Protein AF-A0A0G4GT73-F1 (afdb_monomer_lite)

Structure (mmCIF, N/CA/C/O backbone):
data_AF-A0A0G4GT73-F1
#
_entry.id   AF-A0A0G4GT73-F1
#
loop_
_atom_site.group_PDB
_atom_site.id
_atom_site.type_symbol
_atom_site.label_atom_id
_atom_site.label_alt_id
_atom_site.label_comp_id
_atom_site.label_asym_id
_atom_site.label_entity_id
_atom_site.label_seq_id
_atom_site.pdbx_PDB_ins_code
_atom_site.Cartn_x
_atom_site.Cartn_y
_atom_site.Cartn_z
_atom_site.occupancy
_atom_site.B_iso_or_equiv
_atom_site.auth_seq_id
_atom_site.auth_comp_id
_atom_site.auth_asym_id
_atom_site.auth_atom_id
_atom_site.pdbx_PDB_model_num
ATOM 1 N N . MET A 1 1 ? 24.810 -16.239 -30.145 1.00 35.72 1 MET A N 1
ATOM 2 C CA . MET A 1 1 ? 25.034 -14.914 -29.523 1.00 35.72 1 MET A CA 1
ATOM 3 C C . MET A 1 1 ? 23.910 -13.981 -29.959 1.00 35.72 1 MET A C 1
ATOM 5 O O . MET A 1 1 ? 23.851 -13.624 -31.129 1.00 35.72 1 MET A O 1
ATOM 9 N N . ALA A 1 2 ? 22.946 -13.690 -29.081 1.00 39.12 2 ALA A N 1
ATOM 10 C CA . ALA A 1 2 ? 21.785 -12.873 -29.436 1.00 39.12 2 ALA A CA 1
ATOM 11 C C . ALA A 1 2 ? 22.162 -11.382 -29.449 1.00 39.12 2 ALA A C 1
ATOM 13 O O . ALA A 1 2 ? 22.677 -10.851 -28.470 1.00 39.12 2 ALA A O 1
ATOM 14 N N . ARG A 1 3 ? 21.924 -10.742 -30.597 1.00 39.97 3 ARG A N 1
ATOM 15 C CA . ARG A 1 3 ? 22.185 -9.330 -30.894 1.00 39.97 3 ARG A CA 1
ATOM 16 C C . ARG A 1 3 ? 21.414 -8.412 -29.933 1.00 39.97 3 ARG A C 1
ATOM 18 O O . ARG A 1 3 ? 20.184 -8.439 -29.929 1.00 39.97 3 ARG A O 1
ATOM 25 N N . CYS A 1 4 ? 22.134 -7.567 -29.190 1.00 44.31 4 CYS A N 1
ATOM 26 C CA . CYS A 1 4 ? 21.583 -6.422 -28.461 1.00 44.31 4 CYS A CA 1
ATOM 27 C C . CYS A 1 4 ? 20.871 -5.488 -29.450 1.00 44.31 4 CYS A C 1
ATOM 29 O O . CYS A 1 4 ? 21.514 -4.779 -30.222 1.00 44.31 4 CYS A O 1
ATOM 31 N N . ARG A 1 5 ? 19.536 -5.529 -29.479 1.00 53.31 5 ARG A N 1
ATOM 32 C CA . ARG A 1 5 ? 18.717 -4.573 -30.234 1.00 53.31 5 ARG A CA 1
ATOM 33 C C . ARG A 1 5 ? 18.813 -3.213 -29.541 1.00 53.31 5 ARG A C 1
ATOM 35 O O . ARG A 1 5 ? 18.812 -3.173 -28.320 1.00 53.31 5 ARG A O 1
ATOM 42 N N . ASN A 1 6 ? 18.886 -2.131 -30.319 1.00 57.72 6 ASN A N 1
ATOM 43 C CA . ASN A 1 6 ? 18.841 -0.734 -29.866 1.00 57.72 6 ASN A CA 1
ATOM 44 C C . 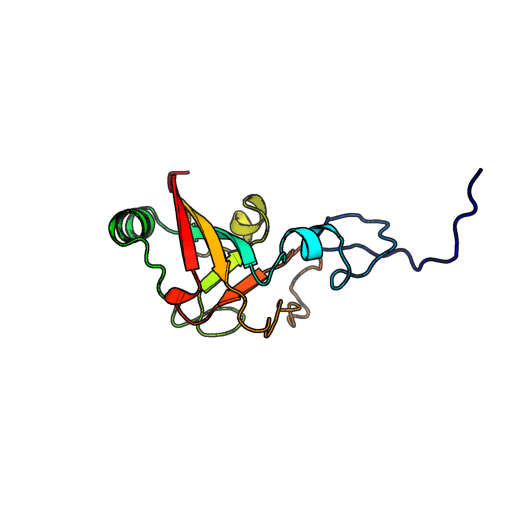ASN A 1 6 ? 17.725 -0.504 -28.823 1.00 57.72 6 ASN A C 1
ATOM 46 O O . ASN A 1 6 ? 16.593 -0.182 -29.185 1.00 57.72 6 ASN A O 1
ATOM 50 N N . HIS A 1 7 ? 18.026 -0.650 -27.533 1.00 62.00 7 HIS A N 1
ATOM 51 C CA . HIS A 1 7 ? 17.175 -0.169 -26.451 1.00 62.00 7 HIS A CA 1
ATOM 52 C C . HIS A 1 7 ? 17.883 1.001 -25.781 1.00 62.00 7 HIS A C 1
ATOM 54 O O . HIS A 1 7 ? 19.063 0.925 -25.441 1.00 62.00 7 HIS A O 1
ATOM 60 N N . ALA A 1 8 ? 17.171 2.117 -25.615 1.00 62.66 8 ALA A N 1
ATOM 61 C CA . ALA A 1 8 ? 17.667 3.209 -24.794 1.00 62.66 8 ALA A CA 1
ATOM 62 C C . ALA A 1 8 ? 17.781 2.676 -23.362 1.00 62.66 8 ALA A C 1
ATOM 64 O O . ALA A 1 8 ? 16.760 2.438 -22.711 1.00 62.66 8 ALA A O 1
ATOM 65 N N . LYS A 1 9 ? 19.009 2.416 -22.906 1.00 64.12 9 LYS A N 1
ATOM 66 C CA . LYS A 1 9 ? 19.284 1.970 -21.539 1.00 64.12 9 LYS A CA 1
ATOM 67 C C . LYS A 1 9 ? 18.633 2.940 -20.566 1.00 64.12 9 LYS A C 1
ATOM 69 O O . LYS A 1 9 ? 18.873 4.144 -20.641 1.00 64.12 9 LYS A O 1
ATOM 74 N N . HIS A 1 10 ? 17.790 2.439 -19.675 1.00 75.69 10 HIS A N 1
ATOM 75 C CA . HIS A 1 10 ? 17.196 3.276 -18.643 1.00 75.69 10 HIS A CA 1
ATOM 76 C C . HIS A 1 10 ? 16.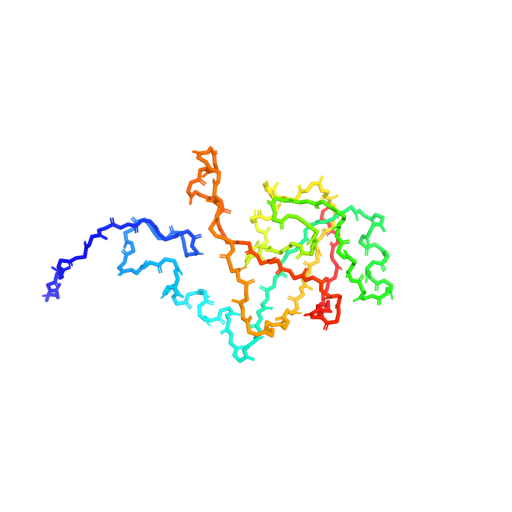927 2.484 -17.373 1.00 75.69 10 HIS A C 1
ATOM 78 O O . HIS A 1 10 ? 16.661 1.284 -17.394 1.00 75.69 10 HIS A O 1
ATOM 84 N N . TYR A 1 11 ? 16.975 3.186 -16.248 1.00 81.19 11 TYR A N 1
ATOM 85 C CA . TYR A 1 11 ? 16.656 2.609 -14.957 1.00 81.19 11 TYR A CA 1
ATOM 86 C C . TYR A 1 11 ? 15.139 2.435 -14.803 1.00 81.19 11 TYR A C 1
ATOM 88 O O . TYR A 1 11 ? 14.365 3.384 -14.967 1.00 81.19 11 TYR A O 1
ATOM 96 N N . CYS A 1 12 ? 14.697 1.236 -14.426 1.00 82.25 12 CYS A N 1
ATOM 97 C CA . CYS A 1 12 ? 13.305 0.978 -14.078 1.00 82.25 12 CYS A CA 1
ATOM 98 C C . CYS A 1 12 ? 13.102 1.046 -12.561 1.00 82.25 12 CYS A C 1
ATOM 100 O O . CYS A 1 12 ? 13.502 0.148 -11.828 1.00 82.25 12 CYS A O 1
ATOM 102 N N . ARG A 1 13 ? 12.385 2.066 -12.080 1.00 76.69 13 ARG A N 1
ATOM 103 C CA . ARG A 1 13 ? 12.096 2.266 -10.644 1.00 76.69 13 ARG A CA 1
ATOM 104 C C . ARG A 1 13 ? 11.229 1.187 -9.982 1.00 76.69 13 ARG A C 1
ATOM 106 O O . ARG A 1 13 ? 11.164 1.140 -8.764 1.00 76.69 13 ARG A O 1
ATOM 113 N N . VAL A 1 14 ? 10.547 0.342 -10.760 1.00 77.75 14 VAL A N 1
ATOM 114 C CA . VAL A 1 14 ? 9.701 -0.746 -10.227 1.00 77.75 14 VAL A CA 1
ATOM 115 C C . VAL A 1 14 ? 10.558 -1.969 -9.881 1.00 77.75 14 VAL A C 1
ATOM 117 O O . VAL A 1 14 ? 10.480 -2.508 -8.777 1.00 77.75 14 VAL A O 1
ATOM 120 N N . CYS A 1 15 ? 11.374 -2.435 -10.834 1.00 82.06 15 CYS A N 1
ATOM 121 C CA . CYS A 1 15 ? 12.217 -3.619 -10.651 1.00 82.06 15 CYS A CA 1
ATOM 122 C C . CYS A 1 15 ? 13.638 -3.298 -10.183 1.00 82.06 15 CYS A C 1
ATOM 124 O O . CYS A 1 15 ? 14.344 -4.205 -9.756 1.00 82.06 15 CYS A O 1
ATOM 126 N N . ARG A 1 16 ? 14.023 -2.017 -10.216 1.00 81.56 16 ARG A N 1
ATOM 127 C CA . ARG A 1 16 ? 15.352 -1.477 -9.897 1.00 81.56 16 ARG A CA 1
ATOM 128 C C . ARG A 1 16 ? 16.466 -1.938 -10.846 1.00 81.56 16 ARG A C 1
ATOM 130 O O . ARG A 1 16 ? 17.636 -1.797 -10.508 1.00 81.56 16 ARG A O 1
ATOM 137 N N . ASN A 1 17 ? 16.120 -2.439 -12.036 1.00 82.38 17 ASN A N 1
ATOM 138 C CA . ASN A 1 17 ? 17.100 -2.751 -13.077 1.00 82.38 17 ASN A CA 1
ATOM 139 C C . ASN A 1 17 ? 17.652 -1.449 -13.686 1.00 82.38 17 ASN A C 1
ATOM 141 O O . ASN A 1 17 ? 16.875 -0.634 -14.186 1.00 82.38 17 ASN A O 1
ATOM 145 N N . GLY A 1 18 ? 18.975 -1.261 -13.628 1.00 80.25 18 GLY A N 1
ATOM 146 C CA . GLY A 1 18 ? 19.683 -0.105 -14.189 1.00 80.25 18 GLY A CA 1
ATOM 147 C C . GLY A 1 18 ? 19.859 -0.131 -15.707 1.00 80.25 18 GLY A C 1
ATOM 148 O O . GLY A 1 18 ? 20.070 0.925 -16.296 1.00 80.25 18 GLY A O 1
ATOM 149 N N . ASP A 1 19 ? 19.717 -1.299 -16.332 1.00 84.62 19 ASP A N 1
ATOM 150 C CA . ASP A 1 19 ? 19.755 -1.484 -17.785 1.00 84.62 19 ASP A CA 1
ATOM 151 C C . ASP A 1 19 ? 18.461 -2.175 -18.236 1.00 84.62 19 ASP A C 1
ATOM 153 O O . ASP A 1 19 ? 18.441 -3.314 -18.703 1.00 84.62 19 ASP A O 1
ATOM 157 N N . SER A 1 20 ? 17.335 -1.512 -17.966 1.00 80.31 20 SER A N 1
ATOM 158 C CA . SER A 1 20 ? 16.016 -2.015 -18.325 1.00 80.31 20 SER A CA 1
ATOM 159 C C . SER A 1 20 ? 15.732 -1.798 -19.809 1.00 80.31 20 SER A C 1
ATOM 161 O O . SER A 1 20 ? 15.923 -0.703 -20.342 1.00 80.31 20 SER A O 1
ATOM 163 N N . ASP A 1 21 ? 15.171 -2.819 -20.450 1.00 84.75 21 ASP A N 1
ATOM 164 C CA . ASP A 1 21 ? 14.593 -2.758 -21.795 1.00 84.75 21 ASP A CA 1
ATOM 165 C C . ASP A 1 21 ? 13.149 -2.210 -21.799 1.00 84.75 21 ASP A C 1
ATOM 167 O O . ASP A 1 21 ? 12.550 -1.991 -22.853 1.00 84.75 21 ASP A O 1
ATOM 171 N N . HIS A 1 22 ? 12.583 -1.943 -20.617 1.00 79.06 22 HIS A N 1
ATOM 172 C CA . HIS A 1 22 ? 11.200 -1.512 -20.433 1.00 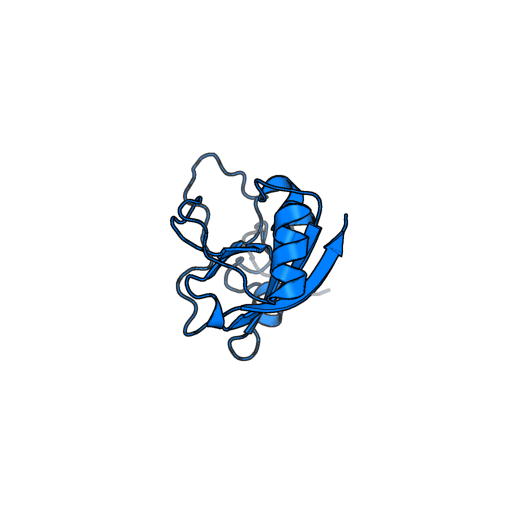79.06 22 HIS A CA 1
ATOM 173 C C . HIS A 1 22 ? 11.060 -0.307 -19.501 1.00 79.06 22 HIS A C 1
ATOM 175 O O . HIS A 1 22 ? 11.711 -0.213 -18.456 1.00 79.06 22 HIS A O 1
ATOM 181 N N . ARG A 1 23 ? 10.093 0.567 -19.823 1.00 78.62 23 ARG A N 1
ATOM 182 C CA . ARG A 1 23 ? 9.680 1.676 -18.946 1.00 78.62 23 ARG A CA 1
ATOM 183 C C . ARG A 1 23 ? 8.908 1.152 -17.739 1.00 78.62 23 ARG A C 1
ATOM 185 O O . ARG A 1 23 ? 8.215 0.143 -17.839 1.00 78.62 23 ARG A O 1
ATOM 192 N N . ALA A 1 24 ? 8.908 1.905 -16.636 1.00 75.44 24 ALA A N 1
ATOM 193 C CA . ALA A 1 24 ? 8.207 1.536 -15.400 1.00 75.44 24 ALA A CA 1
ATOM 194 C C . ALA A 1 24 ? 6.727 1.149 -15.614 1.00 75.44 24 ALA A C 1
ATOM 196 O O . ALA A 1 24 ? 6.275 0.157 -15.052 1.00 75.44 24 ALA A O 1
ATOM 197 N N . LYS A 1 25 ? 6.003 1.868 -16.490 1.00 72.38 25 LYS A N 1
ATOM 198 C CA . LYS A 1 25 ? 4.599 1.568 -16.841 1.00 72.38 25 LYS A CA 1
ATOM 199 C C . LYS A 1 25 ? 4.387 0.182 -17.469 1.00 72.38 25 LYS A C 1
ATOM 201 O O . LYS A 1 25 ? 3.306 -0.377 -17.362 1.00 72.38 25 LYS A O 1
ATOM 206 N N . ASN A 1 26 ? 5.425 -0.363 -18.101 1.00 75.81 26 ASN A N 1
ATOM 207 C CA . ASN A 1 26 ? 5.417 -1.660 -18.772 1.00 75.81 26 ASN A CA 1
ATOM 208 C C . ASN A 1 26 ? 6.228 -2.708 -17.994 1.00 75.81 26 ASN A C 1
ATOM 210 O O . ASN A 1 26 ? 6.507 -3.776 -18.531 1.00 75.81 26 ASN A O 1
ATOM 214 N N . CYS A 1 27 ? 6.631 -2.414 -16.751 1.00 79.50 27 CYS A N 1
ATOM 215 C CA . CYS A 1 27 ? 7.456 -3.327 -15.976 1.00 79.50 27 CYS A CA 1
ATOM 216 C C . CYS A 1 27 ? 6.706 -4.634 -15.681 1.00 79.50 27 CYS A C 1
ATOM 218 O O . CYS A 1 27 ? 5.606 -4.576 -15.123 1.00 79.50 27 CYS A O 1
ATOM 220 N N . PRO A 1 28 ? 7.299 -5.808 -15.971 1.00 80.62 28 PRO A N 1
ATOM 221 C CA . PRO A 1 28 ? 6.691 -7.096 -15.652 1.00 80.62 28 PRO A CA 1
ATOM 222 C C . PRO A 1 28 ? 6.357 -7.243 -14.166 1.00 80.62 28 PRO A C 1
ATOM 224 O O . PRO A 1 28 ? 5.300 -7.766 -13.838 1.00 80.62 28 PRO A O 1
ATOM 227 N N . ILE A 1 29 ? 7.192 -6.702 -13.267 1.00 78.44 29 ILE A N 1
ATOM 228 C CA . ILE A 1 29 ? 6.913 -6.707 -11.822 1.00 78.44 29 ILE A CA 1
ATOM 229 C C . ILE A 1 29 ? 5.671 -5.873 -11.505 1.00 78.44 29 ILE A C 1
ATOM 231 O O . ILE A 1 29 ? 4.838 -6.324 -10.725 1.00 78.44 29 ILE A O 1
ATOM 235 N N . LEU A 1 30 ? 5.509 -4.699 -12.127 1.00 75.38 30 LEU A N 1
ATOM 236 C CA . LEU A 1 30 ? 4.320 -3.863 -11.927 1.00 75.38 30 LEU A CA 1
ATOM 237 C C . LEU A 1 30 ? 3.066 -4.582 -12.432 1.00 75.38 30 LEU A C 1
ATOM 239 O O . LEU A 1 30 ? 2.052 -4.589 -11.747 1.00 75.38 30 LEU A O 1
ATOM 243 N N . ARG A 1 31 ? 3.143 -5.218 -13.607 1.00 75.56 31 ARG A N 1
ATOM 244 C CA . ARG A 1 31 ? 2.023 -5.973 -14.189 1.00 75.56 31 ARG A CA 1
ATOM 245 C C . ARG A 1 31 ? 1.669 -7.215 -13.375 1.00 75.56 31 ARG A C 1
ATOM 247 O O . ARG A 1 31 ? 0.494 -7.494 -13.205 1.00 75.56 31 ARG A O 1
ATOM 254 N N . ALA A 1 32 ? 2.663 -7.926 -12.849 1.00 72.81 32 ALA A N 1
ATOM 255 C CA . ALA A 1 32 ? 2.445 -9.063 -11.961 1.00 72.81 32 ALA A CA 1
ATOM 256 C C . ALA A 1 32 ? 1.826 -8.626 -10.626 1.00 72.81 32 ALA A C 1
ATOM 258 O O . ALA A 1 32 ? 0.948 -9.309 -10.108 1.00 72.81 32 ALA A O 1
ATOM 259 N N . HIS A 1 33 ? 2.243 -7.467 -10.099 1.00 70.50 33 HIS A N 1
ATOM 260 C CA . HIS A 1 33 ? 1.603 -6.874 -8.927 1.00 70.50 33 HIS A CA 1
ATOM 261 C C . HIS A 1 33 ? 0.177 -6.420 -9.234 1.00 70.50 33 HIS A C 1
ATOM 263 O O . HIS A 1 33 ? -0.646 -6.506 -8.343 1.00 70.50 33 HIS A O 1
ATOM 269 N N . LEU A 1 34 ? -0.128 -5.962 -10.451 1.00 72.44 34 LEU A N 1
ATOM 270 C CA . LEU A 1 34 ? -1.456 -5.518 -10.888 1.00 72.44 34 LEU A CA 1
ATOM 271 C C . LEU A 1 34 ? -2.176 -6.622 -11.679 1.00 72.44 34 LEU A C 1
ATOM 273 O O . LEU A 1 34 ? -2.388 -6.500 -12.887 1.00 72.44 34 LEU A O 1
ATOM 277 N N . SER A 1 35 ? -2.565 -7.699 -10.999 1.00 70.12 35 SER A N 1
ATOM 278 C CA . SER A 1 35 ? -3.278 -8.820 -11.621 1.00 70.12 35 SER A CA 1
ATOM 279 C C . SER A 1 35 ? -4.770 -8.781 -11.296 1.00 70.12 35 SER A C 1
ATOM 281 O O . SER A 1 35 ? -5.166 -8.641 -10.139 1.00 70.12 35 SER A O 1
ATOM 283 N N . GLY A 1 36 ? -5.622 -8.879 -12.322 1.00 72.06 36 GLY A N 1
ATOM 284 C CA . GLY A 1 36 ? -7.081 -8.916 -12.150 1.00 72.06 36 GLY A CA 1
ATOM 285 C C . GLY A 1 36 ? -7.653 -7.710 -11.395 1.00 72.06 36 GLY A C 1
ATOM 286 O O . GLY A 1 36 ? -8.576 -7.871 -10.601 1.00 72.06 36 GLY A O 1
ATOM 287 N N . GLY A 1 37 ? -7.063 -6.522 -11.577 1.00 75.50 37 GLY A N 1
ATOM 288 C CA . GLY A 1 37 ? -7.480 -5.299 -10.881 1.00 75.50 37 GLY A CA 1
ATOM 289 C C . GLY A 1 37 ? -7.121 -5.265 -9.393 1.00 75.50 37 GLY A C 1
ATOM 290 O O . GLY A 1 37 ? -7.702 -4.479 -8.651 1.00 75.50 37 GLY A O 1
ATOM 291 N N . ARG A 1 38 ? -6.188 -6.106 -8.933 1.00 81.62 38 ARG A N 1
ATOM 292 C CA . ARG A 1 38 ? -5.733 -6.159 -7.538 1.00 81.62 38 ARG A CA 1
ATOM 293 C C . ARG A 1 38 ? -4.219 -6.048 -7.445 1.00 81.62 38 ARG A C 1
ATOM 295 O O . ARG A 1 38 ? -3.528 -6.457 -8.376 1.00 81.62 38 ARG A O 1
ATOM 302 N N . CYS A 1 39 ? -3.717 -5.525 -6.329 1.00 85.25 39 CYS A N 1
ATOM 303 C CA . CYS A 1 39 ? -2.294 -5.565 -6.000 1.00 85.25 39 CYS A CA 1
ATOM 304 C C . CYS A 1 39 ? -2.000 -5.736 -4.518 1.00 85.25 39 CYS A C 1
ATOM 306 O O . CYS A 1 39 ? -2.823 -5.420 -3.667 1.00 85.25 39 CYS A O 1
ATOM 308 N N . ILE A 1 40 ? -0.798 -6.227 -4.217 1.00 88.75 40 ILE A N 1
ATOM 309 C CA . ILE A 1 40 ? -0.271 -6.253 -2.854 1.00 88.75 40 ILE A CA 1
ATOM 310 C C . ILE A 1 40 ? 0.478 -4.954 -2.582 1.00 88.75 40 ILE A C 1
ATOM 312 O O . ILE A 1 40 ? 1.329 -4.545 -3.374 1.00 88.75 40 ILE A O 1
ATOM 316 N N . GLY A 1 41 ? 0.164 -4.334 -1.448 1.00 90.50 41 GLY A N 1
ATOM 317 C CA . GLY A 1 41 ? 0.829 -3.139 -0.957 1.00 90.50 41 GLY A CA 1
ATOM 318 C C . GLY A 1 41 ? 1.281 -3.273 0.493 1.00 90.50 41 GLY A C 1
ATOM 319 O O . GLY A 1 41 ? 0.734 -4.058 1.274 1.00 90.50 41 GLY A O 1
ATOM 320 N N . TYR A 1 42 ? 2.282 -2.471 0.836 1.00 94.50 42 TYR A N 1
ATOM 321 C CA . TYR A 1 42 ? 2.910 -2.402 2.149 1.00 94.50 42 TYR A CA 1
ATOM 322 C C . TYR A 1 42 ? 2.823 -0.979 2.696 1.00 94.50 42 TYR A C 1
ATOM 324 O O . TYR A 1 42 ? 3.073 -0.019 1.970 1.00 94.50 42 TYR A O 1
ATOM 332 N N . HIS A 1 43 ? 2.478 -0.835 3.970 1.00 95.25 43 HIS A N 1
ATOM 333 C CA . HIS A 1 43 ? 2.354 0.455 4.639 1.00 95.25 43 HIS A CA 1
ATOM 334 C C . HIS A 1 43 ? 2.929 0.365 6.047 1.00 95.25 43 HIS A C 1
ATOM 336 O O . HIS A 1 43 ? 2.554 -0.525 6.806 1.00 95.25 43 HIS A O 1
ATOM 342 N N . GLN A 1 44 ? 3.797 1.304 6.415 1.00 96.12 44 GLN A N 1
ATOM 343 C CA . GLN A 1 44 ? 4.255 1.432 7.794 1.00 96.12 44 GLN A CA 1
ATOM 344 C C . GLN A 1 44 ? 3.427 2.447 8.565 1.00 96.12 44 GLN A C 1
ATOM 346 O O . GLN A 1 44 ? 3.070 3.503 8.043 1.00 96.12 44 GLN A O 1
ATOM 351 N N . THR A 1 45 ? 3.152 2.121 9.824 1.00 95.88 45 THR A N 1
ATOM 352 C CA . THR A 1 45 ? 2.460 3.005 10.758 1.00 95.88 45 THR A CA 1
ATOM 353 C C . THR A 1 45 ? 2.992 2.838 12.182 1.00 95.88 45 THR A C 1
ATOM 355 O O . THR A 1 45 ? 3.891 2.033 12.423 1.00 95.88 45 THR A O 1
ATOM 358 N N . SER A 1 46 ? 2.466 3.616 13.129 1.00 96.50 46 SER A N 1
ATOM 359 C CA . SER A 1 46 ? 2.846 3.529 14.543 1.00 96.50 46 SER A CA 1
ATOM 360 C C . SER A 1 46 ? 2.252 2.284 15.219 1.00 96.50 46 SER A C 1
ATOM 362 O O . SER A 1 46 ? 1.197 1.811 14.790 1.00 96.50 46 SER A O 1
ATOM 364 N N . PRO A 1 47 ? 2.824 1.801 16.338 1.00 97.44 47 PRO A N 1
ATOM 365 C CA . PRO A 1 47 ? 2.237 0.707 17.115 1.00 97.44 47 PRO A CA 1
ATOM 366 C C . PRO A 1 47 ? 0.788 0.952 17.552 1.00 97.44 47 PRO A C 1
ATOM 368 O O . PRO A 1 47 ? -0.028 0.032 17.569 1.00 97.44 47 PRO A O 1
ATOM 371 N N . ALA A 1 48 ? 0.435 2.200 17.877 1.00 96.50 48 ALA A N 1
ATOM 372 C CA . ALA A 1 48 ? -0.926 2.558 18.268 1.00 96.50 48 ALA A CA 1
ATOM 373 C C . ALA A 1 48 ? -1.923 2.373 17.112 1.00 96.50 48 ALA A C 1
ATOM 375 O O . ALA A 1 48 ? -2.948 1.711 17.284 1.00 96.50 48 ALA A O 1
ATOM 376 N N . PHE A 1 49 ? -1.598 2.888 15.923 1.00 96.44 49 PHE A N 1
ATOM 377 C CA . PHE A 1 49 ? -2.427 2.698 14.731 1.00 96.44 49 PHE A CA 1
ATOM 378 C C . PHE A 1 49 ? -2.410 1.245 14.251 1.00 96.44 49 PHE A C 1
ATOM 380 O O . PHE A 1 49 ? -3.443 0.727 13.837 1.00 96.44 49 PHE A O 1
ATOM 387 N N . GLY A 1 50 ? -1.275 0.552 14.366 1.00 97.31 50 GLY A N 1
ATOM 388 C CA . GLY A 1 50 ? -1.157 -0.872 14.062 1.00 97.31 50 GLY A CA 1
ATOM 389 C C . GLY A 1 50 ? -2.125 -1.718 14.888 1.00 97.31 50 GLY A C 1
ATOM 390 O O . GLY A 1 50 ? -2.838 -2.547 14.326 1.00 97.31 50 GLY A O 1
ATOM 391 N N . ARG A 1 51 ? -2.238 -1.462 16.200 1.00 97.75 51 ARG A N 1
ATOM 392 C CA . ARG A 1 51 ? -3.236 -2.127 17.059 1.00 97.75 51 ARG A CA 1
ATOM 393 C C . ARG A 1 51 ? -4.670 -1.860 16.605 1.00 97.75 51 ARG A C 1
ATOM 395 O O . ARG A 1 51 ? -5.446 -2.806 16.503 1.00 97.75 51 ARG A O 1
ATOM 402 N N . GLN A 1 52 ? -5.001 -0.611 16.277 1.00 97.31 52 GLN A N 1
ATOM 403 C CA . GLN A 1 52 ? -6.331 -0.260 15.769 1.00 97.31 52 GLN A CA 1
ATOM 404 C C . GLN A 1 52 ? -6.640 -0.985 14.453 1.00 97.31 52 GLN A C 1
ATOM 406 O O . GLN A 1 52 ? -7.677 -1.631 14.345 1.00 97.31 52 GLN A O 1
ATOM 411 N N . ILE A 1 53 ? -5.725 -0.958 13.478 1.00 97.81 53 ILE A N 1
ATOM 412 C CA . ILE A 1 53 ? -5.891 -1.647 12.186 1.00 97.81 53 ILE A CA 1
ATOM 413 C C . ILE A 1 53 ? -5.979 -3.163 12.384 1.00 97.81 53 ILE A C 1
ATOM 415 O O . ILE A 1 53 ? -6.729 -3.836 11.682 1.00 97.81 53 ILE A O 1
ATOM 419 N N . ARG A 1 54 ? -5.243 -3.729 13.346 1.00 97.38 54 ARG A N 1
ATOM 420 C CA . ARG A 1 54 ? -5.312 -5.159 13.668 1.00 97.38 54 ARG A CA 1
ATOM 421 C C . ARG A 1 54 ? -6.700 -5.553 14.184 1.00 97.38 54 ARG A C 1
ATOM 423 O O . ARG A 1 54 ? -7.193 -6.608 13.803 1.00 97.38 54 ARG A O 1
ATOM 430 N N . GLN A 1 55 ? -7.325 -4.703 14.999 1.00 97.19 55 GLN A N 1
ATOM 431 C CA . GLN A 1 55 ? -8.665 -4.927 15.550 1.00 97.19 55 GLN A CA 1
ATOM 432 C C . GLN A 1 55 ? -9.771 -4.698 14.515 1.00 97.19 55 GLN A C 1
ATOM 434 O O . GLN A 1 55 ? -10.665 -5.524 14.378 1.00 97.19 55 GLN A O 1
ATOM 439 N N . THR A 1 56 ? -9.714 -3.587 13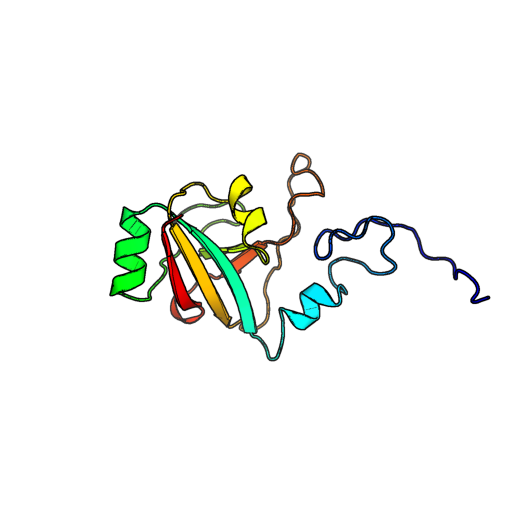.778 1.00 97.44 56 THR A N 1
ATOM 440 C CA . THR A 1 56 ? -10.802 -3.175 12.877 1.00 97.44 56 THR A CA 1
ATOM 441 C C . THR A 1 56 ? -10.665 -3.750 11.475 1.00 97.44 56 THR A C 1
ATOM 443 O O . THR A 1 56 ? -11.651 -3.844 10.755 1.00 97.44 56 THR A O 1
ATOM 446 N N . ARG A 1 57 ? -9.440 -4.101 11.063 1.00 97.25 57 ARG A N 1
ATOM 447 C CA . ARG A 1 57 ? -9.058 -4.432 9.678 1.00 97.25 57 ARG A CA 1
ATOM 448 C C . ARG A 1 57 ? -9.320 -3.288 8.686 1.00 97.25 57 ARG A C 1
ATOM 450 O O . ARG A 1 57 ? -9.253 -3.504 7.481 1.00 97.25 57 ARG A O 1
ATOM 457 N N . VAL A 1 58 ? -9.558 -2.072 9.182 1.00 95.69 58 VAL A N 1
ATOM 458 C CA . VAL A 1 58 ? -9.875 -0.882 8.386 1.00 95.69 58 VAL A CA 1
ATOM 459 C C . VAL A 1 58 ? -8.696 0.086 8.404 1.00 95.69 58 VAL A C 1
ATOM 461 O O . VAL A 1 58 ? -8.225 0.492 9.465 1.00 95.69 58 VAL A O 1
ATOM 464 N N . MET A 1 59 ? -8.251 0.503 7.218 1.00 94.81 59 MET A N 1
ATOM 465 C CA . MET A 1 59 ? -7.314 1.617 7.053 1.00 94.81 59 MET A CA 1
ATOM 466 C C . MET A 1 59 ? -8.074 2.863 6.622 1.00 94.81 59 MET A C 1
ATOM 468 O O . MET A 1 59 ? -8.768 2.832 5.610 1.00 94.81 59 MET A O 1
ATOM 472 N N . GLN A 1 60 ? -7.943 3.957 7.366 1.00 91.94 60 GLN A N 1
ATOM 473 C CA . GLN A 1 60 ? -8.577 5.233 7.033 1.00 91.94 60 GLN A CA 1
ATOM 474 C C . GLN A 1 60 ? -7.623 6.102 6.200 1.00 91.94 60 GLN A C 1
ATOM 476 O O . GLN A 1 60 ? -6.423 6.122 6.488 1.00 91.94 60 GLN A O 1
ATOM 481 N N . PRO A 1 61 ? -8.117 6.826 5.178 1.00 87.00 61 PRO A N 1
ATOM 482 C CA . PRO A 1 61 ? -7.292 7.760 4.426 1.00 87.00 61 PRO A CA 1
ATOM 483 C C . PRO A 1 61 ? -6.802 8.888 5.334 1.00 87.00 61 PRO A C 1
ATOM 485 O O . PRO A 1 61 ? -7.576 9.473 6.093 1.00 87.00 61 PRO A O 1
ATOM 488 N N . SER A 1 62 ? -5.521 9.233 5.223 1.00 83.19 62 SER A N 1
ATOM 489 C CA . SER A 1 62 ? -4.982 10.420 5.880 1.00 83.19 62 SER A CA 1
ATOM 490 C C . SER A 1 62 ? -5.566 11.680 5.247 1.00 83.19 62 SER A C 1
ATOM 492 O O . SER A 1 62 ? -5.824 11.714 4.045 1.00 83.19 62 SER A O 1
ATOM 494 N N . SER A 1 63 ? -5.721 12.751 6.028 1.00 80.69 63 SER A N 1
ATOM 495 C CA . SER A 1 63 ? -6.161 14.064 5.525 1.00 80.69 63 SER A CA 1
ATOM 496 C C . SER A 1 63 ? -5.118 14.767 4.644 1.00 80.69 63 SER A C 1
ATOM 498 O O . SER A 1 63 ? -5.451 15.721 3.947 1.00 80.69 63 SER A O 1
ATOM 500 N N . SER A 1 64 ? -3.864 14.302 4.657 1.00 73.00 64 SER A N 1
ATOM 501 C CA . SER A 1 64 ? -2.737 14.881 3.917 1.00 73.00 64 SER A CA 1
ATOM 502 C C . SER A 1 64 ? -1.798 13.807 3.357 1.00 73.00 64 SER A C 1
ATOM 504 O O . SER A 1 64 ? -1.783 12.675 3.838 1.00 73.00 64 SER A O 1
ATOM 506 N N . GLY A 1 65 ? -0.971 14.177 2.380 1.00 67.25 65 GLY A N 1
ATOM 507 C CA . GLY A 1 65 ? 0.038 13.316 1.758 1.00 67.25 65 GLY A CA 1
ATOM 508 C C . GLY A 1 65 ? 0.544 13.925 0.449 1.00 67.25 65 GLY A C 1
ATOM 509 O O . GLY A 1 65 ? 0.010 14.942 0.006 1.00 67.25 65 GLY A O 1
ATOM 510 N N . ALA A 1 66 ? 1.575 13.334 -0.161 1.00 67.94 66 ALA A N 1
ATOM 511 C CA . ALA A 1 66 ? 2.202 13.880 -1.372 1.00 67.94 66 ALA A CA 1
ATOM 512 C C . ALA A 1 66 ? 1.229 13.979 -2.565 1.00 67.94 66 ALA A C 1
ATOM 514 O O . ALA A 1 66 ? 1.342 14.885 -3.385 1.00 67.94 66 ALA A O 1
ATOM 515 N N . ALA A 1 67 ? 0.243 13.082 -2.619 1.00 64.56 67 ALA A N 1
ATOM 516 C CA . ALA A 1 67 ? -0.833 13.042 -3.607 1.00 64.56 67 ALA A CA 1
ATOM 517 C C . ALA A 1 67 ? -2.182 13.553 -3.051 1.00 64.56 67 ALA A C 1
ATOM 519 O O . ALA A 1 67 ? -3.239 13.286 -3.627 1.00 64.56 67 ALA A O 1
ATOM 520 N N . GLY A 1 68 ? -2.165 14.254 -1.911 1.00 73.81 68 GLY A N 1
ATOM 521 C CA . GLY A 1 68 ? -3.362 14.691 -1.191 1.00 73.81 68 GLY A CA 1
ATOM 522 C C . GLY A 1 68 ? -3.906 13.650 -0.205 1.00 73.81 68 GLY A C 1
ATOM 523 O O . GLY A 1 68 ? -3.164 12.847 0.362 1.00 73.81 68 GLY A O 1
ATOM 524 N N . ARG A 1 69 ? -5.215 13.687 0.056 1.00 81.12 69 ARG A N 1
ATOM 525 C CA . ARG A 1 69 ? -5.896 12.740 0.955 1.00 81.12 69 ARG A CA 1
ATOM 526 C C . ARG A 1 69 ? -5.823 11.319 0.387 1.00 81.12 69 ARG A C 1
ATOM 528 O O . ARG A 1 69 ? -6.135 11.140 -0.783 1.00 81.12 69 ARG A O 1
ATOM 535 N N . GLY A 1 70 ? -5.480 10.311 1.189 1.00 85.81 70 GLY A N 1
ATOM 536 C CA . GLY A 1 70 ? -5.450 8.923 0.712 1.00 85.81 70 GLY A CA 1
ATOM 537 C C . GLY A 1 70 ? -4.795 7.929 1.667 1.00 85.81 70 GLY A C 1
ATOM 538 O O . GLY A 1 70 ? -4.323 8.288 2.741 1.00 85.81 70 GLY A O 1
ATOM 539 N N . ILE A 1 71 ? -4.780 6.661 1.266 1.00 89.12 71 ILE A N 1
ATOM 540 C CA . ILE A 1 71 ? -4.063 5.566 1.921 1.00 89.12 71 ILE A CA 1
ATOM 541 C C . ILE A 1 71 ? -2.916 5.167 0.996 1.00 89.12 71 ILE A C 1
ATOM 543 O O . ILE A 1 71 ? -3.144 4.796 -0.156 1.00 89.12 71 ILE A O 1
ATOM 547 N N . TYR A 1 72 ? -1.695 5.274 1.506 1.00 88.88 72 TYR A N 1
ATOM 548 C CA . TYR A 1 72 ? -0.466 5.173 0.729 1.00 88.88 72 TYR A CA 1
ATOM 549 C C . TYR A 1 72 ? 0.217 3.829 0.965 1.00 88.88 72 TYR A C 1
ATOM 551 O O . TYR A 1 72 ? 0.497 3.476 2.111 1.00 88.88 72 TYR A O 1
ATOM 559 N N . PHE A 1 73 ? 0.529 3.107 -0.107 1.00 89.88 73 PHE A N 1
ATOM 560 C CA . PHE A 1 73 ? 1.228 1.829 -0.055 1.00 89.88 73 PHE A CA 1
ATOM 561 C C . PHE A 1 73 ? 2.443 1.821 -0.973 1.00 89.88 73 PHE A C 1
ATOM 563 O O . PHE A 1 73 ? 2.412 2.329 -2.093 1.00 89.88 73 PHE A O 1
ATOM 570 N N . ALA A 1 74 ? 3.501 1.156 -0.535 1.00 88.94 74 ALA A N 1
ATOM 571 C CA . ALA A 1 74 ? 4.610 0.779 -1.387 1.00 88.94 74 ALA A CA 1
ATOM 572 C C . ALA A 1 74 ? 4.392 -0.616 -1.987 1.00 88.94 74 ALA A C 1
ATOM 574 O O . ALA A 1 74 ? 3.743 -1.471 -1.387 1.00 88.94 74 ALA A O 1
ATOM 575 N N . ILE A 1 75 ? 4.994 -0.873 -3.150 1.00 84.94 75 ILE A N 1
ATOM 576 C CA . ILE A 1 75 ? 5.001 -2.214 -3.766 1.00 84.94 75 ILE A CA 1
ATOM 577 C C . ILE A 1 75 ? 5.999 -3.169 -3.097 1.00 84.94 75 ILE A C 1
ATOM 579 O O . ILE A 1 75 ? 5.969 -4.370 -3.347 1.00 84.94 75 ILE A O 1
ATOM 583 N N . ARG A 1 76 ? 6.901 -2.645 -2.257 1.00 86.56 76 ARG A N 1
ATOM 584 C CA . ARG A 1 76 ? 7.873 -3.427 -1.489 1.00 86.56 76 ARG A CA 1
ATOM 585 C C . ARG A 1 76 ? 7.939 -2.933 -0.042 1.00 86.56 76 ARG A C 1
ATOM 587 O O . ARG A 1 76 ? 7.821 -1.724 0.167 1.00 86.56 76 ARG A O 1
ATOM 594 N N . PRO A 1 77 ? 8.185 -3.823 0.934 1.00 91.06 77 PRO A N 1
ATOM 595 C CA . PRO A 1 77 ? 8.275 -3.430 2.336 1.00 91.06 77 PRO A CA 1
ATOM 596 C C . PRO A 1 77 ? 9.443 -2.475 2.602 1.00 91.06 77 PRO A C 1
ATOM 598 O O . PRO A 1 77 ? 9.280 -1.506 3.321 1.00 91.06 77 PRO A O 1
ATOM 601 N N . ASP A 1 78 ? 10.609 -2.674 1.985 1.00 89.81 78 ASP A N 1
ATOM 602 C CA . ASP A 1 78 ? 11.785 -1.822 2.223 1.00 89.81 78 ASP A CA 1
ATOM 603 C C . ASP A 1 78 ? 11.590 -0.372 1.741 1.00 89.81 78 ASP A C 1
ATOM 605 O O . ASP A 1 78 ? 12.230 0.553 2.236 1.00 89.81 78 ASP A O 1
ATOM 609 N N . GLU A 1 79 ? 10.673 -0.137 0.800 1.00 86.62 79 GLU A N 1
ATOM 610 C CA . GLU A 1 79 ? 10.370 1.216 0.326 1.00 86.62 79 GLU A CA 1
ATOM 611 C C . GLU A 1 79 ? 9.575 2.043 1.332 1.00 86.62 79 GLU A C 1
ATOM 613 O O . GLU A 1 79 ? 9.603 3.274 1.245 1.00 86.62 79 GLU A O 1
ATOM 618 N N . THR A 1 80 ? 8.878 1.410 2.281 1.00 90.00 80 THR A N 1
ATOM 619 C CA . THR A 1 80 ? 8.125 2.154 3.296 1.00 90.00 80 THR A CA 1
ATOM 620 C C . THR A 1 80 ? 9.056 2.904 4.242 1.00 90.00 80 THR A C 1
ATOM 622 O O . THR A 1 80 ? 8.680 3.971 4.709 1.00 90.00 80 THR A O 1
ATOM 625 N N . GLU A 1 81 ? 10.295 2.440 4.437 1.00 88.38 81 GLU A N 1
ATOM 626 C CA . GLU A 1 81 ? 11.266 3.057 5.353 1.00 88.38 81 GLU A CA 1
ATOM 627 C C . GLU A 1 81 ? 11.557 4.530 5.054 1.00 88.38 81 GLU A C 1
ATOM 629 O O . GLU A 1 81 ? 11.814 5.316 5.968 1.00 88.38 81 GLU A O 1
ATOM 634 N N . ARG A 1 82 ? 11.517 4.915 3.775 1.00 82.75 82 ARG A N 1
ATOM 635 C CA . ARG A 1 82 ? 11.763 6.295 3.331 1.00 82.75 82 ARG A CA 1
ATOM 636 C C . ARG A 1 82 ? 10.470 7.070 3.048 1.00 82.75 82 ARG A C 1
ATOM 638 O O . ARG A 1 82 ? 10.522 8.282 2.877 1.00 82.75 82 ARG A O 1
ATOM 645 N N . LYS A 1 83 ? 9.329 6.381 2.941 1.00 80.31 83 LYS A N 1
ATOM 646 C CA . LYS A 1 83 ? 8.036 6.961 2.528 1.00 80.31 83 LYS A CA 1
ATOM 647 C C . LYS A 1 83 ? 7.082 7.190 3.697 1.00 80.31 83 LYS A C 1
ATOM 649 O O . LYS A 1 83 ? 6.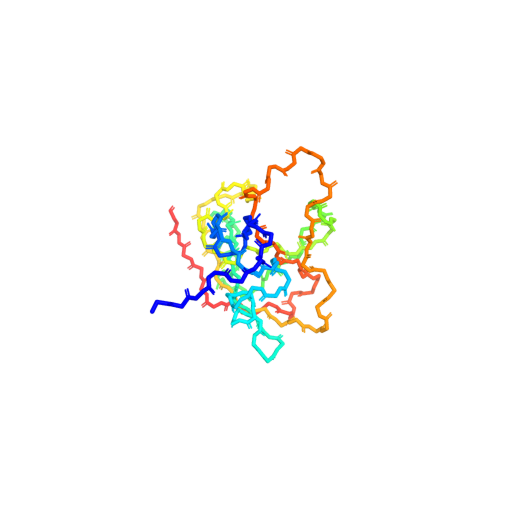274 8.114 3.666 1.00 80.31 83 LYS A O 1
ATOM 654 N N . ALA A 1 84 ? 7.148 6.344 4.719 1.00 86.25 84 ALA A N 1
ATOM 655 C CA . ALA A 1 84 ? 6.225 6.390 5.834 1.00 86.25 84 ALA A CA 1
ATOM 656 C C . ALA A 1 84 ? 6.624 7.467 6.845 1.00 86.25 84 ALA A C 1
ATOM 658 O O . ALA A 1 84 ? 7.778 7.569 7.261 1.00 86.25 84 ALA A O 1
ATOM 659 N N . ARG A 1 85 ? 5.633 8.251 7.278 1.00 85.69 85 ARG A N 1
ATOM 660 C CA . ARG A 1 85 ? 5.791 9.231 8.365 1.00 85.69 85 ARG A CA 1
ATOM 661 C C . ARG A 1 85 ? 5.819 8.577 9.747 1.00 85.69 85 ARG A C 1
ATOM 663 O O . ARG A 1 85 ? 6.416 9.123 10.666 1.00 85.69 85 ARG A O 1
ATOM 670 N N . HIS A 1 86 ? 5.166 7.427 9.895 1.00 90.75 86 HIS A N 1
ATOM 671 C CA . HIS A 1 86 ? 5.097 6.670 11.140 1.00 90.75 86 HIS A CA 1
ATOM 672 C C . HIS A 1 86 ? 5.679 5.273 10.932 1.00 90.75 86 HIS A C 1
ATOM 674 O O . HIS A 1 86 ? 5.511 4.691 9.863 1.00 90.75 86 HIS A O 1
ATOM 680 N N . LYS A 1 87 ? 6.341 4.742 11.963 1.00 93.62 87 LYS A N 1
ATOM 681 C CA . LYS A 1 87 ? 7.024 3.442 11.943 1.00 93.62 87 LYS A CA 1
ATOM 682 C C . LYS A 1 87 ? 6.725 2.645 13.213 1.00 93.62 87 LYS A C 1
ATOM 684 O O . LYS A 1 87 ? 6.282 3.223 14.206 1.00 93.62 87 LYS A O 1
ATOM 689 N N . GLY A 1 88 ? 7.002 1.342 13.170 1.00 95.38 88 GLY A N 1
ATOM 690 C CA . GLY A 1 88 ? 6.843 0.401 14.289 1.00 95.38 88 GLY A CA 1
ATOM 691 C C . GLY A 1 88 ? 5.841 -0.726 14.022 1.00 95.38 88 GLY A C 1
ATOM 692 O O . GLY A 1 88 ? 5.857 -1.732 14.720 1.00 95.38 88 GLY A O 1
ATOM 693 N N . CYS A 1 89 ? 5.011 -0.600 12.985 1.00 97.31 89 CYS A N 1
ATOM 694 C CA . CYS A 1 89 ? 4.224 -1.705 12.446 1.00 97.31 89 CYS A CA 1
ATOM 695 C C . CYS A 1 89 ? 4.258 -1.706 10.919 1.00 97.31 89 CYS A C 1
ATOM 697 O O . CYS A 1 89 ? 4.126 -0.654 10.294 1.00 97.31 89 CYS A O 1
ATOM 699 N N . MET A 1 90 ? 4.319 -2.897 10.331 1.00 98.00 90 MET A N 1
ATOM 700 C CA . MET A 1 90 ? 4.097 -3.150 8.913 1.00 98.00 90 MET A CA 1
ATOM 701 C C . MET A 1 90 ? 2.679 -3.674 8.688 1.00 98.00 90 MET A C 1
ATOM 703 O O . MET A 1 90 ? 2.283 -4.705 9.233 1.00 98.00 90 MET A O 1
ATOM 707 N N . VAL A 1 91 ? 1.931 -3.008 7.818 1.00 98.06 91 VAL A N 1
ATOM 708 C CA . VAL A 1 91 ? 0.648 -3.468 7.290 1.00 98.06 91 VAL A CA 1
ATOM 709 C C . VAL A 1 91 ? 0.866 -3.997 5.877 1.00 98.06 91 VAL A C 1
ATOM 711 O O . VAL A 1 91 ? 1.380 -3.287 5.015 1.00 98.06 91 VAL A O 1
ATOM 714 N N . LYS A 1 92 ? 0.444 -5.237 5.623 1.00 97.75 92 LYS A N 1
ATOM 715 C CA . LYS A 1 92 ? 0.344 -5.818 4.278 1.00 97.75 92 LYS A CA 1
ATOM 716 C C . LYS A 1 92 ? -1.126 -5.871 3.889 1.00 97.75 92 LYS A C 1
ATOM 718 O O . LYS A 1 92 ? -1.933 -6.381 4.665 1.00 97.75 92 LYS A O 1
ATOM 723 N N . ALA A 1 93 ? -1.472 -5.395 2.699 1.00 96.06 93 ALA A N 1
ATOM 724 C CA . ALA A 1 93 ? -2.848 -5.381 2.212 1.00 96.06 93 ALA A CA 1
ATOM 725 C C . ALA A 1 93 ? -2.951 -5.820 0.749 1.00 96.06 93 ALA A C 1
ATOM 727 O O . ALA A 1 93 ? -2.036 -5.598 -0.043 1.00 96.06 93 ALA A O 1
ATOM 728 N N . GLU A 1 94 ? -4.084 -6.421 0.401 1.00 92.69 94 GLU A N 1
ATOM 729 C CA . GLU A 1 94 ? -4.556 -6.516 -0.974 1.00 92.69 94 GLU A CA 1
ATOM 730 C C . GLU A 1 94 ? -5.408 -5.281 -1.283 1.00 92.69 94 GLU A C 1
ATOM 732 O O . GLU A 1 94 ? -6.269 -4.887 -0.499 1.00 92.69 94 GLU A O 1
ATOM 737 N N . ILE A 1 95 ? -5.162 -4.665 -2.430 1.00 89.31 95 ILE A N 1
ATOM 738 C CA . ILE A 1 95 ? -5.750 -3.396 -2.831 1.00 89.31 95 ILE A CA 1
ATOM 739 C C . ILE A 1 95 ? -6.524 -3.612 -4.123 1.00 89.31 95 ILE A C 1
ATOM 741 O O . ILE A 1 95 ? -5.961 -4.041 -5.129 1.00 89.31 95 ILE A O 1
ATOM 745 N N . ARG A 1 96 ? -7.818 -3.295 -4.109 1.00 86.94 96 ARG A N 1
ATOM 746 C CA . ARG A 1 96 ? -8.689 -3.305 -5.286 1.00 86.94 96 ARG A CA 1
ATOM 747 C C . ARG A 1 96 ? -8.521 -2.000 -6.055 1.00 86.94 96 ARG A C 1
ATOM 749 O O . ARG A 1 96 ? -8.933 -0.926 -5.613 1.00 86.94 96 ARG A O 1
ATOM 756 N N . MET A 1 97 ? -7.949 -2.109 -7.243 1.00 73.81 97 MET A N 1
ATOM 757 C CA . MET A 1 97 ? -7.762 -1.017 -8.185 1.00 73.81 97 MET A CA 1
ATOM 758 C C . MET A 1 97 ? -9.000 -0.943 -9.086 1.00 73.81 97 MET A C 1
ATOM 760 O O . MET A 1 97 ? -9.029 -1.529 -10.168 1.00 73.81 97 MET A O 1
ATOM 764 N N . SER A 1 98 ? -10.048 -0.242 -8.648 1.00 52.50 98 SER A N 1
ATOM 765 C CA . SER A 1 98 ? -11.175 0.094 -9.521 1.00 52.50 98 SER A CA 1
ATOM 766 C C . SER A 1 98 ? -10.706 1.130 -10.545 1.00 52.50 98 SER A C 1
ATOM 768 O O . SER A 1 98 ? -10.725 2.326 -10.289 1.00 52.50 98 SER A O 1
ATOM 770 N N . ASN A 1 99 ? -10.240 0.647 -11.701 1.00 45.84 99 ASN A N 1
ATOM 771 C CA . ASN A 1 99 ? -9.742 1.453 -12.817 1.00 45.84 99 ASN A CA 1
ATOM 772 C C . ASN A 1 99 ? -8.565 2.372 -12.391 1.00 45.84 99 ASN A C 1
ATOM 774 O O . ASN A 1 99 ? -8.807 3.500 -11.964 1.00 45.84 99 ASN A O 1
ATOM 778 N N . PRO A 1 100 ? -7.296 1.904 -12.432 1.00 44.97 100 PRO A N 1
ATOM 779 C CA . PRO A 1 100 ? -6.159 2.528 -11.745 1.00 44.97 100 PRO A CA 1
ATOM 780 C C . PRO A 1 100 ? -5.943 3.993 -12.157 1.00 44.97 100 PRO A C 1
ATOM 782 O O . PRO A 1 100 ? -5.198 4.304 -13.085 1.00 44.97 100 PRO A O 1
ATOM 785 N N . LYS A 1 101 ? -6.572 4.915 -11.426 1.00 36.81 101 LYS A N 1
ATOM 786 C CA . LYS A 1 101 ? -6.293 6.344 -11.492 1.00 36.81 101 LYS A CA 1
ATOM 787 C C . LYS A 1 101 ? -5.056 6.591 -10.638 1.00 36.81 101 LYS A C 1
ATOM 789 O O . LYS A 1 101 ? -5.148 6.729 -9.427 1.00 36.81 101 LYS A O 1
ATOM 794 N N . HIS A 1 102 ? -3.911 6.637 -11.311 1.00 47.34 102 HIS A N 1
ATOM 795 C CA . HIS A 1 102 ? -2.625 7.122 -10.804 1.00 47.34 102 HIS A CA 1
ATOM 796 C C . HIS A 1 102 ? -1.816 6.137 -9.946 1.00 47.34 102 HIS A C 1
ATOM 798 O O . HIS A 1 102 ? -1.838 6.144 -8.721 1.00 47.34 102 HIS A O 1
ATOM 804 N N . VAL A 1 103 ? -0.945 5.383 -10.622 1.00 49.19 103 VAL A N 1
ATOM 805 C CA . VAL A 1 103 ? 0.392 5.148 -10.070 1.00 49.19 103 VAL A CA 1
ATOM 806 C C . VAL A 1 103 ? 1.121 6.484 -10.181 1.00 49.19 103 VAL A C 1
ATOM 808 O O . VAL A 1 103 ? 1.471 6.884 -11.294 1.00 49.19 103 VAL A O 1
ATOM 811 N N . TRP A 1 104 ? 1.298 7.210 -9.077 1.00 45.66 104 TRP A N 1
ATOM 812 C CA . TRP A 1 104 ? 1.933 8.523 -9.146 1.00 45.66 104 TRP A CA 1
ATOM 813 C C . TRP A 1 104 ? 3.347 8.401 -9.740 1.00 45.66 104 TRP A C 1
ATOM 815 O O . TRP A 1 104 ? 4.217 7.645 -9.294 1.00 45.66 104 TRP A O 1
ATOM 825 N N . GLN A 1 105 ? 3.585 9.137 -10.824 1.00 41.69 105 GLN A N 1
ATOM 826 C CA . GLN A 1 105 ? 4.912 9.655 -11.106 1.00 41.69 105 GLN A CA 1
ATOM 827 C C . GLN A 1 105 ? 5.124 10.765 -10.081 1.00 41.69 105 GLN A C 1
ATOM 829 O O . GLN A 1 105 ? 4.366 11.726 -10.082 1.00 41.69 105 GLN A O 1
ATOM 834 N N . ALA A 1 106 ? 6.095 10.609 -9.180 1.00 36.31 106 ALA A N 1
ATOM 835 C CA . ALA A 1 106 ? 6.589 11.720 -8.381 1.00 36.31 106 ALA A CA 1
ATOM 836 C C . ALA A 1 106 ? 6.824 12.929 -9.303 1.00 36.31 106 ALA A C 1
ATOM 838 O O . ALA A 1 106 ? 7.680 12.869 -10.183 1.00 36.31 106 ALA A O 1
ATOM 839 N N . LEU A 1 107 ? 6.015 13.979 -9.150 1.00 31.97 107 LEU A N 1
ATOM 840 C CA . LEU A 1 107 ? 6.128 15.237 -9.902 1.00 31.97 107 LEU A CA 1
ATOM 841 C C . LEU A 1 107 ? 7.057 16.242 -9.202 1.00 31.97 107 LEU A C 1
ATOM 843 O O . LEU A 1 107 ? 7.110 17.408 -9.571 1.00 31.97 107 LEU A O 1
ATOM 847 N N . SER A 1 108 ? 7.798 15.801 -8.188 1.00 34.12 108 SER A N 1
ATOM 848 C CA . SER A 1 108 ? 8.788 16.618 -7.498 1.00 34.12 108 SER A CA 1
ATOM 849 C C . SER A 1 108 ? 10.112 16.601 -8.278 1.00 34.12 108 SER A C 1
ATOM 851 O O . SER A 1 108 ? 10.691 15.523 -8.430 1.00 34.12 108 SER A O 1
ATOM 853 N N . PRO A 1 109 ? 10.647 17.761 -8.714 1.00 30.14 109 PRO A N 1
ATOM 854 C CA . PRO A 1 109 ? 11.991 17.861 -9.296 1.00 30.14 109 PRO A CA 1
ATOM 855 C C . PRO A 1 109 ? 13.105 17.381 -8.347 1.00 30.14 109 PRO A C 1
ATOM 857 O O . PRO A 1 109 ? 14.210 17.098 -8.798 1.00 30.14 109 PRO A O 1
ATOM 860 N N . ASN A 1 110 ? 12.802 17.261 -7.046 1.00 33.28 110 ASN A N 1
ATOM 861 C CA . ASN A 1 110 ? 13.732 16.860 -5.990 1.00 33.28 110 ASN A CA 1
ATOM 862 C C . ASN A 1 110 ? 13.493 15.442 -5.441 1.00 33.28 110 ASN A C 1
ATOM 864 O O . ASN A 1 110 ? 14.237 15.002 -4.563 1.00 33.28 110 ASN A O 1
ATOM 868 N N . GLU A 1 111 ? 12.503 14.688 -5.933 1.00 38.09 111 GLU A N 1
ATOM 869 C CA . GLU A 1 111 ? 12.396 13.270 -5.589 1.00 38.09 111 GLU A CA 1
ATOM 870 C C . GLU A 1 111 ? 13.270 12.448 -6.529 1.00 38.09 111 GLU A C 1
ATOM 872 O O . GLU A 1 111 ? 12.962 12.205 -7.694 1.00 38.09 111 GLU A O 1
ATOM 877 N N . THR A 1 112 ? 14.407 12.015 -5.994 1.00 37.44 112 THR A N 1
ATOM 878 C CA . THR A 1 112 ? 15.366 11.164 -6.688 1.00 37.44 112 THR A CA 1
ATOM 879 C C . THR A 1 112 ? 14.645 9.962 -7.301 1.00 37.44 112 THR A C 1
ATOM 881 O O . THR A 1 112 ? 13.888 9.267 -6.626 1.00 37.44 112 THR A O 1
ATOM 884 N N . TYR A 1 113 ? 14.949 9.664 -8.567 1.00 38.94 113 TYR A N 1
ATOM 885 C CA . TYR A 1 113 ? 14.413 8.575 -9.408 1.00 38.94 113 TYR A CA 1
ATOM 886 C C . TYR A 1 113 ? 14.405 7.164 -8.755 1.00 38.94 113 TYR A C 1
ATOM 888 O O . TYR A 1 113 ? 13.813 6.220 -9.276 1.00 38.94 113 TYR A O 1
ATOM 896 N N . LYS A 1 114 ? 15.048 7.028 -7.589 1.00 46.75 114 LYS A N 1
ATOM 897 C CA . LYS A 1 114 ? 15.095 5.866 -6.693 1.00 46.75 114 LYS A CA 1
ATOM 898 C C . LYS A 1 114 ? 13.880 5.745 -5.760 1.00 46.75 114 LYS A C 1
ATOM 900 O O . LYS A 1 114 ? 13.850 4.832 -4.941 1.00 46.75 114 LYS A O 1
ATOM 905 N N . SER A 1 115 ? 12.891 6.640 -5.841 1.00 54.09 115 SER A N 1
ATOM 906 C CA . SER A 1 115 ? 11.765 6.654 -4.902 1.00 54.09 115 SER A CA 1
ATOM 907 C C . SER A 1 115 ? 10.788 5.482 -5.043 1.00 54.09 115 SER A C 1
ATOM 909 O O . SER A 1 115 ? 9.943 5.306 -4.172 1.00 54.09 115 SER A O 1
ATOM 911 N N . GLY A 1 116 ? 10.934 4.625 -6.057 1.00 65.69 116 GLY A N 1
ATOM 912 C CA . GLY A 1 116 ? 10.096 3.438 -6.238 1.00 65.69 116 GLY A CA 1
ATOM 913 C C . GLY A 1 116 ? 8.683 3.781 -6.710 1.00 65.69 116 GLY A C 1
ATOM 914 O O . GLY A 1 116 ? 8.448 4.834 -7.303 1.00 65.69 116 GLY A O 1
ATOM 915 N N . VAL A 1 117 ? 7.733 2.877 -6.476 1.00 73.31 117 VAL A N 1
ATOM 916 C CA . VAL A 1 117 ? 6.322 3.060 -6.858 1.00 73.31 117 VAL A CA 1
ATOM 917 C C . VAL A 1 117 ? 5.463 3.229 -5.614 1.00 73.31 117 VAL A C 1
ATOM 919 O O . VAL A 1 117 ? 5.686 2.563 -4.606 1.00 73.31 117 VAL A O 1
ATOM 922 N N . GLU A 1 118 ? 4.487 4.126 -5.685 1.00 77.94 118 GLU A N 1
ATOM 923 C CA . GLU A 1 118 ? 3.496 4.332 -4.636 1.00 77.94 118 GLU A CA 1
ATOM 924 C C . GLU A 1 118 ? 2.085 4.116 -5.190 1.00 77.94 118 GLU A C 1
ATOM 926 O O . GLU A 1 118 ? 1.761 4.546 -6.302 1.00 77.94 118 GLU A O 1
ATOM 931 N N . ILE A 1 119 ? 1.274 3.400 -4.420 1.00 81.81 119 ILE A N 1
ATOM 932 C CA . ILE A 1 119 ? -0.134 3.125 -4.682 1.00 81.81 119 ILE A CA 1
ATOM 933 C C . ILE A 1 119 ? -0.935 3.977 -3.705 1.00 81.81 119 ILE A C 1
ATOM 935 O O . ILE A 1 119 ? -0.727 3.884 -2.497 1.00 81.81 119 ILE A O 1
ATOM 939 N N . VAL A 1 120 ? -1.853 4.786 -4.226 1.00 84.69 120 VAL A N 1
ATOM 940 C CA . VAL A 1 120 ? -2.732 5.633 -3.417 1.00 84.69 120 VAL A CA 1
ATOM 941 C C . VAL A 1 120 ? -4.172 5.215 -3.668 1.00 84.69 120 VAL A C 1
ATOM 943 O O . VAL A 1 120 ? -4.608 5.158 -4.817 1.00 84.69 120 VAL A O 1
ATOM 946 N N . VAL A 1 121 ? -4.913 4.920 -2.602 1.00 85.06 121 VAL A N 1
ATOM 947 C CA . VAL A 1 121 ? -6.359 4.658 -2.669 1.00 85.06 121 VAL A CA 1
ATOM 948 C C . VAL A 1 121 ? -7.122 5.577 -1.733 1.00 85.06 121 VAL A C 1
ATOM 950 O O . VAL A 1 121 ? -6.590 6.047 -0.731 1.00 85.06 121 VAL A O 1
ATOM 953 N N . TYR A 1 122 ? -8.376 5.852 -2.071 1.00 84.94 122 TYR A N 1
ATOM 954 C CA . TYR A 1 122 ? -9.153 6.901 -1.408 1.00 84.94 122 TYR A CA 1
ATOM 955 C C . TYR A 1 122 ? -10.237 6.345 -0.483 1.00 84.94 122 TYR A C 1
ATOM 957 O O . TYR A 1 122 ? -10.635 7.030 0.458 1.00 84.94 122 TYR A O 1
ATOM 965 N N . ASN A 1 123 ? -10.663 5.099 -0.711 1.00 85.81 123 ASN A N 1
ATOM 966 C CA . ASN A 1 123 ? -11.719 4.440 0.049 1.00 85.81 123 ASN A CA 1
ATOM 967 C C . ASN A 1 123 ? -11.175 3.212 0.780 1.00 85.81 123 ASN A C 1
ATOM 969 O O . ASN A 1 123 ? -10.521 2.360 0.175 1.00 85.81 123 ASN A O 1
ATOM 973 N N . SER A 1 124 ? -11.498 3.084 2.067 1.00 90.62 124 SER A N 1
ATOM 974 C CA . SER A 1 124 ? -11.076 1.951 2.900 1.00 90.62 124 SER A CA 1
ATOM 975 C C . SER A 1 124 ? -11.558 0.599 2.372 1.00 90.62 124 SER A C 1
ATOM 977 O O . SER A 1 124 ? -10.858 -0.392 2.515 1.00 90.62 124 SER A O 1
ATOM 979 N N . GLU A 1 125 ? -12.707 0.559 1.697 1.00 90.56 125 GLU A N 1
ATOM 980 C CA . GLU A 1 125 ? -13.278 -0.652 1.084 1.00 90.56 125 GLU A CA 1
ATOM 981 C C . GLU A 1 125 ? -12.424 -1.229 -0.055 1.00 90.56 125 GLU A C 1
ATOM 983 O O . GLU A 1 125 ? -12.569 -2.394 -0.435 1.00 90.56 125 GLU A O 1
ATOM 988 N N . GLN A 1 126 ? -11.513 -0.424 -0.612 1.00 89.56 126 GLN A N 1
ATOM 989 C CA . GLN A 1 126 ? -10.536 -0.901 -1.587 1.00 89.56 126 GLN A CA 1
ATOM 990 C C . GLN A 1 126 ? -9.395 -1.670 -0.923 1.00 89.56 126 GLN A C 1
ATOM 992 O O . GLN A 1 126 ? -8.625 -2.313 -1.630 1.00 89.56 126 GLN A O 1
ATOM 997 N N . VAL A 1 127 ? -9.263 -1.604 0.401 1.00 93.12 127 VAL A N 1
ATOM 998 C CA . VAL A 1 127 ? -8.155 -2.186 1.151 1.00 93.12 127 VAL A CA 1
ATOM 999 C C . VAL A 1 127 ? -8.653 -3.393 1.927 1.00 93.12 127 VAL A C 1
ATOM 1001 O O . VAL A 1 127 ? -9.389 -3.279 2.901 1.00 93.12 127 VAL A O 1
ATOM 1004 N N . ASN A 1 128 ? -8.180 -4.565 1.530 1.00 95.69 128 ASN A N 1
ATOM 1005 C CA . ASN A 1 128 ? -8.296 -5.779 2.314 1.00 95.69 128 ASN A CA 1
ATOM 1006 C C . ASN A 1 128 ? -6.982 -6.001 3.069 1.00 95.69 128 ASN A C 1
ATOM 1008 O O . ASN A 1 128 ? -5.986 -6.449 2.497 1.00 95.69 128 ASN A O 1
ATOM 1012 N N . VAL A 1 129 ? -6.950 -5.659 4.357 1.00 97.56 129 VAL A N 1
ATOM 1013 C CA . VAL A 1 129 ? -5.756 -5.876 5.181 1.00 97.56 129 VAL A CA 1
ATOM 1014 C C . VAL A 1 129 ? -5.493 -7.384 5.270 1.00 97.56 129 VAL A C 1
ATOM 1016 O O . VAL A 1 129 ? -6.365 -8.160 5.649 1.00 97.56 129 VAL A O 1
ATOM 1019 N N . LEU A 1 130 ? -4.274 -7.824 4.980 1.00 97.62 130 LEU A N 1
ATOM 1020 C CA . LEU A 1 130 ? -3.876 -9.232 5.068 1.00 97.62 130 LEU A CA 1
ATOM 1021 C C . LEU A 1 130 ? -3.189 -9.527 6.399 1.00 97.62 130 LEU A C 1
ATOM 1023 O O . LEU A 1 130 ? -3.512 -10.514 7.051 1.00 97.62 130 LEU A O 1
ATOM 1027 N N . SER A 1 131 ? -2.280 -8.650 6.829 1.00 98.12 131 SER A N 1
ATOM 1028 C CA . SER A 1 131 ? -1.568 -8.797 8.099 1.00 98.12 131 SER A CA 1
ATOM 1029 C C . SER A 1 131 ? -1.110 -7.454 8.658 1.00 98.12 131 SER A C 1
ATOM 1031 O O . SER A 1 131 ? -0.810 -6.530 7.901 1.00 98.12 131 SER A O 1
ATOM 1033 N N . VAL A 1 132 ? -0.988 -7.391 9.983 1.00 97.94 132 VAL A N 1
ATOM 1034 C CA . VAL A 1 132 ? -0.287 -6.327 10.712 1.00 97.94 132 VAL A CA 1
ATOM 1035 C C . VAL A 1 132 ? 0.785 -6.997 11.563 1.00 97.94 132 VAL A C 1
ATOM 1037 O O . VAL A 1 132 ? 0.475 -7.925 12.310 1.00 97.94 132 VAL A O 1
ATOM 1040 N N . GLN A 1 133 ? 2.032 -6.570 11.415 1.00 97.31 133 GLN A N 1
ATOM 1041 C CA . GLN A 1 133 ? 3.192 -7.110 12.124 1.00 97.31 133 GLN A CA 1
ATOM 1042 C C . GLN A 1 133 ? 3.918 -5.967 12.819 1.00 97.31 133 GLN A C 1
ATOM 1044 O O 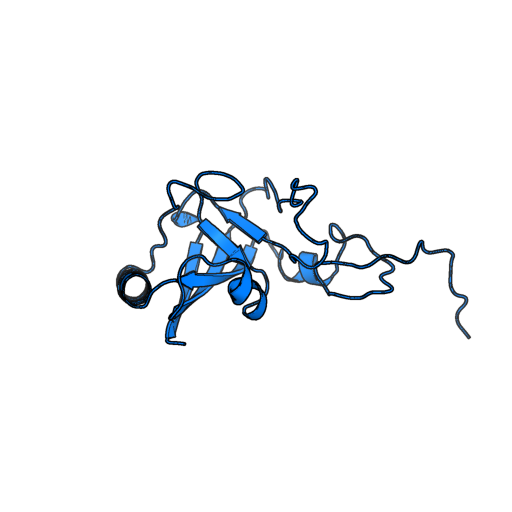. GLN A 1 133 ? 4.026 -4.884 12.248 1.00 97.31 133 GLN A O 1
ATOM 1049 N N . ASP A 1 134 ? 4.394 -6.203 14.034 1.00 95.88 134 ASP A N 1
ATOM 1050 C CA . ASP A 1 134 ? 5.253 -5.243 14.725 1.00 95.88 134 ASP A CA 1
ATOM 1051 C C . ASP A 1 134 ? 6.672 -5.364 14.142 1.00 95.88 134 ASP A C 1
ATOM 1053 O O . ASP A 1 134 ? 7.040 -6.434 13.647 1.00 95.88 134 ASP A O 1
ATOM 1057 N N . MET A 1 135 ? 7.418 -4.260 14.119 1.00 89.00 135 MET A N 1
ATOM 1058 C CA . MET A 1 135 ? 8.744 -4.154 13.496 1.00 89.00 135 MET A CA 1
ATOM 1059 C C . MET A 1 135 ? 9.815 -3.707 14.479 1.00 89.00 135 MET A C 1
ATOM 1061 O O . MET A 1 135 ? 9.480 -2.884 15.361 1.00 89.00 135 MET A O 1
#

Sequence (135 aa):
MARCRNHAKHYCRVCRNGDSDHRAKNCPILRAHLSGGRCIGYHQTSPAFGRQIRQTRVMQPSSSGAAGRGIYFAIRPDETERKARHKGCMVKAEIRMSNPKHVWQALSPNETYKSGVEIVVYNSEQVNVLSVQDM

Radius of gyration: 16.16 Å; chains: 1; bounding box: 38×33×49 Å

Organism: Vitrella brassicaformis (strain CCMP3155) (NCBI:txid1169540)

Secondary structure (DSSP, 8-state):
---------B--TTT--TTBSS-GGG-HHHHHHSBTTEEEEEEEE-HHHHHHHHHH--PPPBS--TTSSBEEEESSGGGHHHH-SS-SEEEEEEEE-SS---B-----TTS-TTS--EEEES-GGGEEEEEEEE-

pLDDT: mean 77.85, std 18.99, range [30.14, 98.12]

Foldseek 3Di:
DDDDDDAPQDAALAVRDRRDSDHVVPDPNVVVQCPPQKGKWKAFAAPVVLVVCQVPVFDAWDCQDLVGTWDKTANDHVLNVVGYPHHFKMWIWMFGRPPPDDQDDNPDPPPPSNSHTMGTDHDRVRTRTDDMGTD